Protein AF-A0AA40RWV7-F1 (afdb_monomer_lite)

Foldseek 3Di:
DDDQDPVNVVVVPPPPCDPVNVVVVVCVVPPPVVVVVVVVD

Structure (mmCIF, N/CA/C/O backbone):
data_AF-A0AA40RWV7-F1
#
_entry.id   AF-A0AA40RWV7-F1
#
loop_
_atom_site.group_PDB
_atom_site.id
_atom_site.type_symbol
_atom_site.label_atom_id
_atom_site.label_alt_id
_atom_site.label_comp_id
_atom_site.label_asym_id
_atom_site.label_entity_id
_atom_site.label_seq_id
_atom_site.pdbx_PDB_ins_code
_atom_site.Cartn_x
_atom_site.Cartn_y
_atom_site.Cartn_z
_atom_site.occupancy
_atom_site.B_iso_or_equiv
_atom_site.auth_seq_id
_atom_site.auth_comp_id
_atom_site.auth_asym_id
_atom_site.auth_atom_id
_atom_site.pdbx_PDB_model_num
ATOM 1 N N . MET A 1 1 ? 31.628 5.044 -30.391 1.00 44.12 1 MET A N 1
ATOM 2 C CA . MET A 1 1 ? 30.432 5.817 -29.988 1.00 44.12 1 MET A CA 1
ATOM 3 C C . MET A 1 1 ? 29.219 4.915 -30.146 1.00 44.12 1 MET A C 1
ATOM 5 O O . MET A 1 1 ? 29.037 4.384 -31.232 1.00 44.12 1 MET A O 1
ATOM 9 N N . LYS A 1 2 ? 28.458 4.649 -29.075 1.00 62.03 2 LYS A N 1
ATOM 10 C CA . LYS A 1 2 ? 27.248 3.812 -29.142 1.00 62.03 2 LYS A CA 1
ATOM 11 C C . LYS A 1 2 ? 26.062 4.737 -29.422 1.00 62.03 2 LYS A C 1
ATOM 13 O O . LYS A 1 2 ? 25.708 5.536 -28.562 1.00 62.03 2 LYS A O 1
ATOM 18 N N . GLN A 1 3 ? 25.528 4.688 -30.641 1.00 74.75 3 GLN A N 1
ATOM 19 C CA . GLN A 1 3 ? 24.357 5.467 -31.046 1.00 74.75 3 GLN A CA 1
ATOM 20 C C . GLN A 1 3 ? 23.158 4.997 -30.212 1.00 74.75 3 GLN A C 1
ATOM 22 O O . GLN A 1 3 ? 22.777 3.831 -30.305 1.00 74.75 3 GLN A O 1
ATOM 27 N N . MET A 1 4 ? 22.589 5.873 -29.382 1.00 61.66 4 MET A N 1
ATOM 28 C CA . MET A 1 4 ? 21.298 5.597 -28.751 1.00 61.66 4 MET A CA 1
ATOM 29 C C . MET A 1 4 ? 20.223 5.573 -29.834 1.00 61.66 4 MET A C 1
ATOM 31 O O . MET A 1 4 ? 20.117 6.502 -30.637 1.00 61.66 4 MET A O 1
ATOM 35 N N . THR A 1 5 ? 19.457 4.492 -29.874 1.00 74.12 5 THR A N 1
ATOM 36 C CA . THR A 1 5 ? 18.344 4.335 -30.808 1.00 74.12 5 THR A CA 1
ATOM 37 C C . T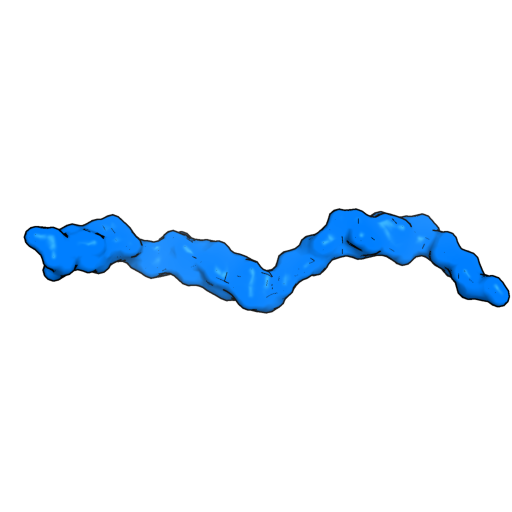HR A 1 5 ? 17.094 5.014 -30.252 1.0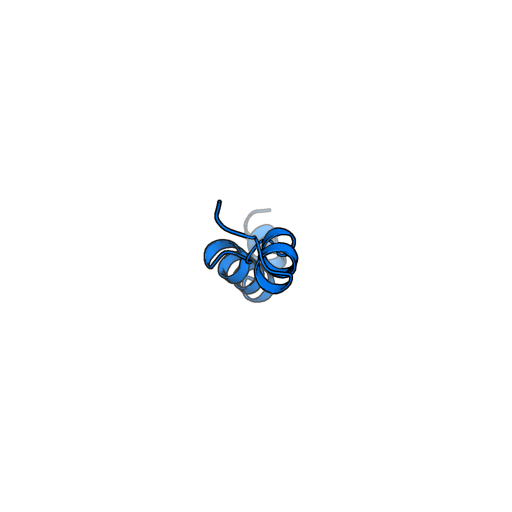0 74.12 5 THR A C 1
ATOM 39 O O . THR A 1 5 ? 16.982 5.253 -29.049 1.00 74.12 5 THR A O 1
ATOM 42 N N . PHE A 1 6 ? 16.119 5.319 -31.112 1.00 63.81 6 PHE A N 1
ATOM 43 C CA . PHE A 1 6 ? 14.833 5.873 -30.669 1.00 63.81 6 PHE A CA 1
ATOM 44 C C . PHE A 1 6 ? 14.134 4.978 -29.629 1.00 63.81 6 PHE A C 1
ATOM 46 O O . PHE A 1 6 ? 13.507 5.499 -28.709 1.00 63.81 6 PHE A O 1
ATOM 53 N N . ALA A 1 7 ? 14.325 3.656 -29.711 1.00 61.03 7 ALA A N 1
ATOM 54 C CA . ALA A 1 7 ? 13.825 2.703 -28.722 1.00 61.03 7 ALA A CA 1
ATOM 55 C C . ALA A 1 7 ? 14.476 2.895 -27.338 1.00 61.03 7 ALA A C 1
ATOM 57 O O . ALA A 1 7 ? 13.796 2.803 -26.318 1.00 61.03 7 ALA A O 1
ATOM 58 N N . ASP A 1 8 ? 15.772 3.226 -27.287 1.00 60.47 8 ASP A N 1
ATOM 59 C CA . ASP A 1 8 ? 16.482 3.501 -26.032 1.00 60.47 8 ASP A CA 1
ATOM 60 C C . ASP A 1 8 ? 15.991 4.805 -25.377 1.00 60.47 8 ASP A C 1
ATOM 62 O O . ASP A 1 8 ? 15.860 4.878 -24.156 1.00 60.47 8 ASP A O 1
ATOM 66 N N . ALA A 1 9 ? 15.683 5.829 -26.181 1.00 62.88 9 ALA A N 1
ATOM 67 C CA . ALA A 1 9 ? 15.155 7.110 -25.705 1.00 62.88 9 ALA A CA 1
ATOM 68 C C . ALA A 1 9 ? 13.702 7.002 -25.203 1.00 62.88 9 ALA A C 1
ATOM 70 O O . ALA A 1 9 ? 13.358 7.590 -24.177 1.00 62.88 9 ALA A O 1
ATOM 71 N N . GLU A 1 10 ? 12.865 6.207 -25.875 1.00 61.19 10 GLU A N 1
ATOM 72 C CA . GLU A 1 10 ? 11.493 5.918 -25.436 1.00 61.19 10 GLU A CA 1
ATOM 73 C C . GLU A 1 10 ? 11.478 5.159 -24.097 1.00 61.19 10 GLU A C 1
ATOM 75 O O . GLU A 1 10 ? 10.655 5.423 -23.215 1.00 61.19 10 GLU A O 1
ATOM 80 N N . TYR A 1 11 ? 12.439 4.253 -23.904 1.00 55.97 11 TYR A N 1
ATOM 81 C CA . TYR A 1 11 ? 12.586 3.495 -22.666 1.00 55.97 11 TYR A CA 1
ATOM 82 C C . TYR A 1 11 ? 13.201 4.303 -21.520 1.00 55.97 11 TYR A C 1
ATOM 84 O O . TYR A 1 11 ? 12.894 4.047 -20.358 1.00 55.97 11 TYR A O 1
ATOM 92 N N . ALA A 1 12 ? 14.039 5.296 -21.829 1.00 59.31 12 ALA A N 1
ATOM 93 C CA . ALA A 1 12 ? 14.662 6.163 -20.831 1.00 59.31 12 ALA A CA 1
ATOM 94 C C . ALA A 1 12 ? 13.648 7.064 -20.096 1.00 59.31 12 ALA A C 1
ATOM 96 O O . ALA A 1 12 ? 13.864 7.405 -18.934 1.00 59.31 12 ALA A O 1
ATOM 97 N N . GLY A 1 13 ? 12.532 7.424 -20.748 1.00 58.53 13 GLY A N 1
ATOM 98 C CA . GLY A 1 13 ? 11.454 8.229 -20.155 1.00 58.53 13 GLY A CA 1
ATOM 99 C C . GLY A 1 13 ? 10.407 7.420 -19.379 1.00 58.53 13 GLY A C 1
ATOM 100 O O . GLY A 1 13 ? 9.792 7.933 -18.442 1.00 58.53 13 GLY A O 1
ATOM 101 N N . LYS A 1 14 ? 10.219 6.137 -19.714 1.00 61.88 14 LYS A N 1
ATOM 102 C CA . LYS A 1 14 ? 9.361 5.225 -18.948 1.00 61.88 14 LYS A CA 1
ATOM 103 C C . LYS A 1 14 ? 10.145 4.713 -17.747 1.00 61.88 14 LYS A C 1
ATOM 105 O O . LYS A 1 14 ? 10.820 3.689 -17.833 1.00 61.88 14 LYS A O 1
ATOM 110 N N . ARG A 1 15 ? 10.032 5.391 -16.596 1.00 64.56 15 ARG A N 1
ATOM 111 C CA . ARG A 1 15 ? 10.399 4.769 -15.314 1.00 64.56 15 ARG A CA 1
ATOM 112 C C . ARG A 1 15 ? 9.660 3.439 -15.242 1.00 64.56 15 ARG A C 1
ATOM 114 O O . ARG A 1 15 ? 8.437 3.420 -15.127 1.00 64.56 15 ARG A O 1
ATOM 121 N N . LYS A 1 16 ? 10.394 2.333 -15.397 1.00 73.00 16 LYS A N 1
ATOM 122 C CA . LYS A 1 16 ? 9.825 1.003 -15.213 1.00 73.00 16 LYS A CA 1
ATOM 123 C C . LYS A 1 16 ? 9.225 0.980 -13.830 1.00 73.00 16 LYS A C 1
ATOM 125 O O . LYS A 1 16 ? 9.965 1.129 -12.858 1.00 73.00 16 LYS A O 1
ATOM 130 N N . GLN A 1 17 ? 7.919 0.768 -13.772 1.00 72.69 17 GLN A N 1
ATOM 131 C CA . GLN A 1 17 ? 7.275 0.522 -12.507 1.00 72.69 17 GLN A CA 1
ATOM 132 C C . GLN A 1 17 ? 7.962 -0.688 -11.878 1.00 72.69 17 GLN A C 1
ATOM 134 O O . GLN A 1 17 ? 8.072 -1.759 -12.488 1.00 72.69 17 GLN A O 1
ATOM 139 N N . THR A 1 18 ? 8.547 -0.485 -10.708 1.00 85.44 18 THR A N 1
ATOM 140 C CA . THR A 1 18 ? 9.298 -1.545 -10.047 1.00 85.44 18 THR A CA 1
ATOM 141 C C . THR A 1 18 ? 8.321 -2.601 -9.542 1.00 85.44 18 THR A C 1
ATOM 143 O O . THR A 1 18 ? 7.161 -2.316 -9.247 1.00 85.44 18 THR A O 1
ATOM 146 N N . ARG A 1 19 ? 8.785 -3.846 -9.379 1.00 84.88 19 ARG A N 1
ATOM 147 C CA . ARG A 1 19 ? 7.961 -4.908 -8.769 1.00 84.88 19 ARG A CA 1
ATOM 148 C C . ARG A 1 19 ? 7.409 -4.491 -7.399 1.00 84.88 19 ARG A C 1
ATOM 150 O O . ARG A 1 19 ? 6.309 -4.890 -7.043 1.00 84.88 19 ARG A O 1
ATOM 157 N N . LYS A 1 20 ? 8.160 -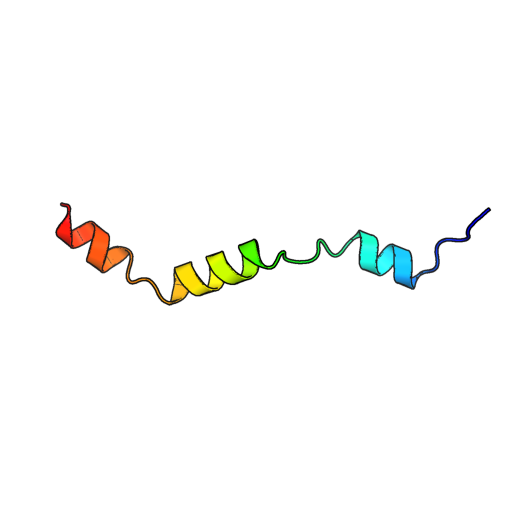3.667 -6.659 1.00 86.38 20 LYS A N 1
ATOM 158 C CA . LYS A 1 20 ? 7.744 -3.090 -5.376 1.00 86.38 20 LYS A CA 1
ATOM 159 C C . LYS A 1 20 ? 6.580 -2.111 -5.535 1.00 86.38 20 LYS A C 1
ATOM 161 O O . LYS A 1 20 ? 5.657 -2.149 -4.738 1.00 86.38 20 LYS A O 1
ATOM 166 N N . GLU A 1 21 ? 6.617 -1.245 -6.541 1.00 87.69 21 GLU A N 1
ATOM 167 C CA . GLU A 1 21 ? 5.535 -0.288 -6.806 1.00 87.69 21 GLU A CA 1
ATOM 168 C C . GLU A 1 21 ? 4.248 -0.992 -7.239 1.00 87.69 21 GLU A C 1
ATOM 170 O O . GLU A 1 21 ? 3.180 -0.641 -6.754 1.00 87.69 21 GLU A O 1
ATOM 175 N N . LEU A 1 22 ? 4.346 -2.011 -8.100 1.00 88.19 22 LEU A N 1
ATOM 176 C CA . LEU A 1 22 ? 3.196 -2.849 -8.467 1.00 88.19 22 LEU A CA 1
ATOM 177 C C . LEU A 1 22 ? 2.597 -3.540 -7.239 1.00 88.19 22 LEU A C 1
ATOM 179 O O . LEU A 1 22 ? 1.397 -3.442 -7.009 1.00 88.19 22 LEU A O 1
ATOM 183 N N . PHE A 1 23 ? 3.445 -4.147 -6.406 1.00 88.12 23 PHE A N 1
ATOM 184 C CA . PHE A 1 23 ? 3.016 -4.780 -5.162 1.00 88.12 23 PHE A CA 1
ATOM 185 C C . PHE A 1 23 ? 2.307 -3.799 -4.221 1.00 88.12 23 PHE A C 1
ATOM 187 O O . PHE A 1 23 ? 1.264 -4.127 -3.673 1.00 88.12 23 PHE A O 1
ATOM 194 N N . LEU A 1 24 ? 2.836 -2.585 -4.041 1.00 90.56 24 LEU A N 1
ATOM 195 C CA . LEU A 1 24 ? 2.209 -1.584 -3.172 1.00 90.56 24 LEU A CA 1
ATOM 196 C C . LEU A 1 24 ? 0.852 -1.113 -3.704 1.00 90.56 24 LEU A C 1
ATOM 198 O O . LEU A 1 24 ? -0.059 -0.915 -2.910 1.00 90.56 24 LEU A O 1
ATOM 202 N N . ILE A 1 25 ? 0.701 -0.976 -5.023 1.00 90.75 25 ILE A N 1
ATOM 203 C CA . ILE A 1 25 ? -0.584 -0.628 -5.645 1.00 90.75 25 ILE A CA 1
ATOM 204 C C . ILE A 1 25 ? -1.608 -1.748 -5.456 1.00 90.75 25 ILE A C 1
ATOM 206 O O . ILE A 1 25 ? -2.751 -1.476 -5.102 1.00 90.75 25 ILE A O 1
ATOM 210 N N . GLU A 1 26 ? -1.205 -3.004 -5.643 1.00 92.94 26 GLU A N 1
ATOM 211 C CA . GLU A 1 26 ? -2.077 -4.149 -5.371 1.00 92.94 26 GLU A CA 1
ATOM 212 C C . GLU A 1 26 ? -2.470 -4.205 -3.892 1.00 92.94 26 GLU A C 1
ATOM 214 O O . GLU A 1 26 ? -3.649 -4.352 -3.578 1.00 92.94 26 GLU A O 1
ATOM 219 N N . MET A 1 27 ? -1.507 -4.019 -2.984 1.00 91.19 27 MET A N 1
ATOM 220 C CA . MET A 1 27 ? -1.748 -3.977 -1.539 1.00 91.19 27 MET A CA 1
ATOM 221 C C . MET A 1 27 ? -2.717 -2.865 -1.139 1.00 91.19 27 MET A C 1
ATOM 223 O O . MET A 1 27 ? -3.582 -3.096 -0.301 1.00 91.19 27 MET A O 1
ATOM 227 N N . ASP A 1 28 ? -2.627 -1.690 -1.757 1.00 90.25 28 ASP A N 1
ATOM 228 C CA . ASP A 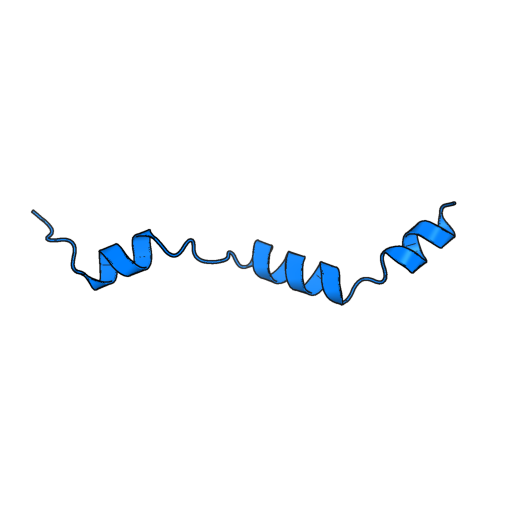1 28 ? -3.546 -0.586 -1.477 1.00 90.25 28 ASP A CA 1
ATOM 229 C C . ASP A 1 28 ? -5.005 -0.919 -1.834 1.00 90.25 28 ASP A C 1
ATOM 231 O O . ASP A 1 28 ? -5.928 -0.495 -1.143 1.00 90.25 28 ASP A O 1
ATOM 235 N N . GLN A 1 29 ? -5.218 -1.733 -2.873 1.00 90.75 29 GLN A N 1
ATOM 236 C CA . GLN A 1 29 ? -6.554 -2.160 -3.293 1.00 90.75 29 GLN A CA 1
ATOM 237 C C . GLN A 1 29 ? -7.102 -3.336 -2.475 1.00 90.75 29 GLN A C 1
ATOM 239 O O . GLN A 1 29 ? -8.303 -3.388 -2.211 1.00 90.75 29 GLN A O 1
ATOM 244 N N . VAL A 1 30 ? -6.255 -4.300 -2.096 1.00 92.75 30 VAL A N 1
ATOM 245 C CA . VAL A 1 30 ? -6.715 -5.517 -1.398 1.00 92.75 30 VAL A CA 1
ATOM 246 C C . VAL A 1 30 ? -6.810 -5.350 0.115 1.00 92.75 30 VAL A C 1
ATOM 248 O O . VAL A 1 30 ? -7.568 -6.077 0.757 1.00 92.75 30 VAL A O 1
ATOM 251 N N . VAL A 1 31 ? -6.045 -4.431 0.709 1.00 92.56 31 VAL A N 1
ATOM 252 C CA . VAL A 1 31 ? -6.039 -4.243 2.161 1.00 92.56 31 VAL A CA 1
ATOM 253 C C . VAL A 1 31 ?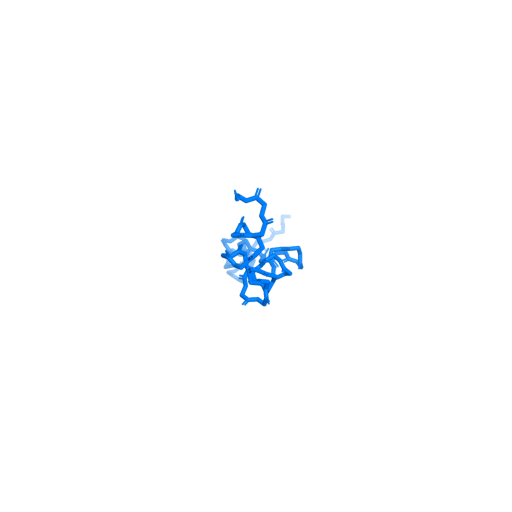 -7.183 -3.306 2.572 1.00 92.56 31 VAL A C 1
ATOM 255 O O . VAL A 1 31 ? -7.250 -2.165 2.113 1.00 92.56 31 VAL A O 1
ATOM 258 N N . PRO A 1 32 ? -8.078 -3.724 3.487 1.00 93.62 32 PRO A N 1
ATOM 259 C CA . PRO A 1 32 ? -9.192 -2.900 3.943 1.00 93.62 32 PRO A CA 1
ATOM 260 C C . PRO A 1 32 ? -8.734 -1.880 4.999 1.00 93.62 32 PRO A C 1
ATOM 262 O O . PRO A 1 32 ? -9.134 -1.949 6.161 1.00 93.62 32 PRO A O 1
ATOM 265 N N . TRP A 1 33 ? -7.910 -0.906 4.600 1.00 92.25 33 TRP A N 1
ATOM 266 C CA . TRP A 1 33 ? -7.297 0.088 5.496 1.00 92.25 33 TRP A CA 1
ATOM 267 C C . TRP A 1 33 ? -8.301 0.807 6.392 1.00 92.25 33 TRP A C 1
ATOM 269 O O . TRP A 1 33 ? -8.070 0.950 7.587 1.00 92.25 33 TRP A O 1
ATOM 279 N N . LYS A 1 34 ? -9.452 1.197 5.835 1.00 90.81 34 LYS A N 1
ATOM 280 C CA . LYS A 1 34 ? -10.524 1.852 6.598 1.00 90.81 34 LYS A CA 1
ATOM 281 C C . LYS A 1 34 ? -11.046 0.977 7.739 1.00 90.81 34 LYS A C 1
ATOM 283 O O . LYS A 1 34 ? -11.288 1.486 8.825 1.00 90.81 34 LYS A O 1
ATOM 288 N N . GLY A 1 35 ? -11.200 -0.326 7.498 1.00 93.31 35 GLY A N 1
ATOM 289 C CA . GLY A 1 35 ? -11.643 -1.272 8.521 1.00 93.31 35 GLY A CA 1
ATOM 290 C C . GLY A 1 35 ? -10.576 -1.503 9.586 1.00 93.31 35 GLY A C 1
ATOM 291 O O . GLY A 1 35 ? -10.897 -1.574 10.762 1.00 93.31 35 GLY A O 1
ATOM 292 N N . LEU A 1 36 ? -9.305 -1.561 9.185 1.00 92.06 36 LEU A N 1
ATOM 293 C CA . LEU A 1 36 ? -8.188 -1.726 10.117 1.00 92.06 36 LEU A CA 1
ATOM 294 C C . LEU A 1 36 ? -7.999 -0.505 11.024 1.00 92.06 36 LEU A C 1
ATOM 296 O O . LEU A 1 36 ? -7.763 -0.672 12.213 1.00 92.06 36 LEU A O 1
ATOM 300 N N . ILE A 1 37 ? -8.134 0.707 10.481 1.00 94.06 37 ILE A N 1
ATOM 301 C CA . ILE A 1 37 ? -8.047 1.952 11.259 1.00 94.06 37 ILE A CA 1
ATOM 302 C C . ILE A 1 37 ? -9.189 2.022 12.279 1.00 94.06 37 ILE A C 1
ATOM 304 O O . ILE A 1 37 ? -8.937 2.284 13.449 1.00 94.06 37 ILE A O 1
ATOM 308 N N . ALA A 1 38 ? -10.415 1.682 11.870 1.00 94.81 38 ALA A N 1
ATOM 309 C CA . ALA A 1 38 ? -11.584 1.669 12.753 1.00 94.81 38 ALA A CA 1
ATOM 310 C C . ALA A 1 38 ? -11.515 0.636 13.897 1.00 94.81 38 ALA A C 1
ATOM 312 O O . ALA A 1 38 ? -12.355 0.667 14.786 1.00 94.81 38 ALA A O 1
ATOM 313 N N . LEU A 1 39 ? -10.565 -0.307 13.863 1.00 93.31 39 LEU A N 1
ATOM 314 C CA . LEU A 1 39 ? -10.316 -1.247 14.965 1.00 93.31 39 LEU A CA 1
ATOM 315 C C . LEU A 1 39 ? -9.309 -0.713 15.994 1.00 93.31 39 LEU A C 1
ATOM 317 O O . LEU A 1 39 ? -9.169 -1.310 17.060 1.00 93.31 39 LEU A O 1
ATOM 321 N N . ILE A 1 40 ? -8.558 0.335 15.647 1.00 93.31 40 ILE A N 1
ATOM 322 C CA . ILE A 1 40 ? -7.504 0.920 16.487 1.00 93.31 4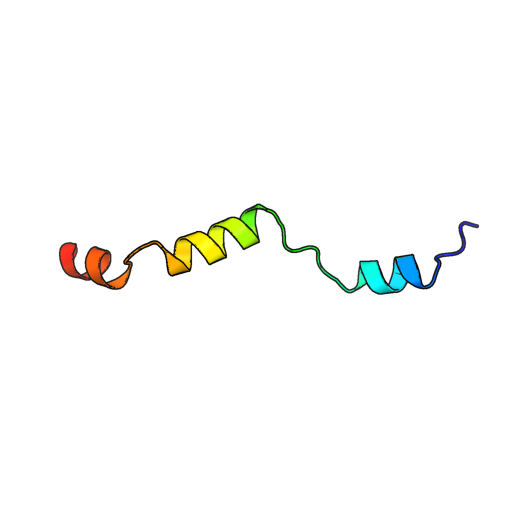0 ILE A CA 1
ATOM 323 C C . ILE A 1 40 ? -8.006 2.184 17.204 1.00 93.31 40 ILE A C 1
ATOM 325 O O . ILE A 1 40 ? -7.523 2.479 18.297 1.00 93.31 40 ILE A O 1
ATOM 329 N N . GLU A 1 41 ? -8.948 2.912 16.598 1.00 77.44 41 GLU A N 1
ATOM 330 C CA . GLU A 1 41 ? -9.668 4.047 17.203 1.00 77.44 41 GLU A CA 1
ATOM 331 C C . GLU A 1 41 ? -10.818 3.590 18.113 1.00 77.44 41 GLU A C 1
ATOM 333 O O . GLU A 1 41 ? -10.987 4.217 19.185 1.00 77.44 41 GLU A O 1
#

Organism: Stutzerimonas stutzeri (NCBI:txid316)

Sequence (41 aa):
MKQMTFADAEYAGKRKQTRKELFLIEMDQVVPWKGLIALIE

Radius of gyration: 19.16 Å; chains: 1; bounding box: 42×14×48 Å

Secondary structure (DSSP, 8-state):
--PPPHHHHHHHHS-PPPHHHHHHHHHHHHS-HHHHHTTT-

pLDDT: mean 79.01, std 14.53, range [44.12, 94.81]